Protein AF-A0A7J2RHG9-F1 (afdb_monomer)

Solvent-accessible surface area (backbone atoms only — not comparable to full-atom values): 4781 Å² total; per-residue (Å²): 131,85,80,80,41,74,66,54,52,50,51,54,50,49,55,53,51,53,59,56,42,65,34,69,33,93,85,46,86,94,21,39,22,33,56,51,94,84,42,103,44,41,28,20,78,69,81,60,51,66,60,75,59,69,62,62,53,50,54,47,48,53,55,52,50,55,53,50,53,50,54,51,52,54,53,55,53,65,77,75,108

Nearest PDB structures (foldseek):
  7ui9-assembly1_M  TM=6.292E-01  e=1.611E+00  Saccharomyces cerevisiae S288C
  9cai-assembly1_Cp  TM=4.320E-01  e=7.831E-01  Caenorhabditis elegans
  7zx7-assembly1_M  TM=6.052E-01  e=3.776E+00  Homo sapiens

Structure (mmCIF, N/CA/C/O backbone):
data_AF-A0A7J2RHG9-F1
#
_entry.id   AF-A0A7J2RHG9-F1
#
loop_
_atom_site.group_PDB
_atom_site.id
_atom_site.type_symbol
_atom_site.label_atom_id
_atom_site.label_alt_id
_atom_site.label_comp_id
_atom_site.label_asym_id
_atom_site.label_entity_id
_atom_site.label_seq_id
_atom_site.pdbx_PDB_ins_code
_atom_site.Cartn_x
_atom_site.Cartn_y
_atom_site.Cartn_z
_atom_site.occupancy
_atom_site.B_iso_or_equiv
_atom_site.auth_seq_id
_atom_site.auth_comp_id
_atom_site.auth_asym_id
_atom_site.auth_atom_id
_atom_site.pdbx_PDB_model_num
ATOM 1 N N . MET A 1 1 ? -20.342 9.127 12.424 1.00 43.19 1 MET A N 1
ATOM 2 C CA . MET A 1 1 ? -18.903 8.927 12.695 1.00 43.19 1 MET A CA 1
ATOM 3 C C . MET A 1 1 ? -18.575 7.493 12.332 1.00 43.19 1 MET A C 1
ATOM 5 O O . MET A 1 1 ? -19.109 6.592 12.961 1.00 43.19 1 MET A O 1
ATOM 9 N N . THR A 1 2 ? -17.816 7.268 11.264 1.00 48.31 2 THR A N 1
ATOM 10 C CA . THR A 1 2 ? -17.357 5.924 10.891 1.00 48.31 2 THR A CA 1
ATOM 11 C C . THR A 1 2 ? -16.413 5.425 11.974 1.00 48.31 2 THR A C 1
ATOM 13 O O . THR A 1 2 ? -15.324 5.966 12.142 1.00 48.31 2 THR A O 1
ATOM 16 N N . THR A 1 3 ? -16.833 4.418 12.734 1.00 56.97 3 THR A N 1
ATOM 17 C CA . THR A 1 3 ? -15.950 3.660 13.620 1.00 56.97 3 THR A CA 1
ATOM 18 C C . THR A 1 3 ? -14.814 3.086 12.778 1.00 56.97 3 THR A C 1
ATOM 20 O O . THR A 1 3 ? -15.019 2.166 11.982 1.00 56.97 3 THR A O 1
ATOM 23 N N . LEU A 1 4 ? -13.616 3.661 12.895 1.00 62.4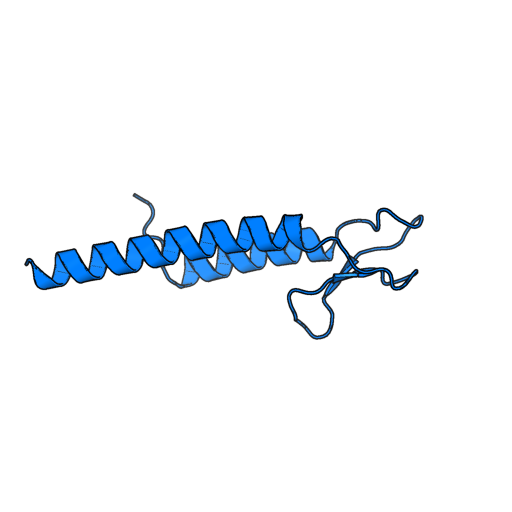7 4 LEU A N 1
ATOM 24 C CA . LEU A 1 4 ? -12.418 3.112 12.272 1.00 62.47 4 LEU A CA 1
ATOM 25 C C . LEU A 1 4 ? -12.000 1.886 13.096 1.00 62.47 4 LEU A C 1
ATOM 27 O O . LEU A 1 4 ? -11.250 1.986 14.061 1.00 62.47 4 LEU A O 1
ATOM 31 N N . THR A 1 5 ? -12.580 0.733 12.771 1.00 80.88 5 THR A N 1
ATOM 32 C CA . THR A 1 5 ? -12.208 -0.556 13.356 1.00 80.88 5 THR A CA 1
ATOM 33 C C . THR A 1 5 ? -10.852 -1.006 12.811 1.00 80.88 5 THR A C 1
ATOM 35 O O . THR A 1 5 ? -10.397 -0.522 11.771 1.00 80.88 5 THR A O 1
ATOM 38 N N . GLN A 1 6 ? -10.215 -1.971 13.478 1.00 84.62 6 GLN A N 1
ATOM 39 C CA . GLN A 1 6 ? -9.007 -2.624 12.961 1.00 84.62 6 GLN A CA 1
ATOM 40 C C . GLN A 1 6 ? -9.216 -3.159 11.533 1.00 84.62 6 GLN A C 1
ATOM 42 O O . GLN A 1 6 ? -8.324 -3.054 10.697 1.00 84.62 6 GLN A O 1
ATOM 47 N N . GLU A 1 7 ? -10.414 -3.664 11.223 1.00 88.31 7 GLU A N 1
ATOM 48 C CA . GLU A 1 7 ? -10.776 -4.106 9.873 1.00 88.31 7 GLU A CA 1
ATOM 49 C C . GLU A 1 7 ? -10.770 -2.964 8.853 1.00 88.31 7 GLU A C 1
ATOM 51 O O . GLU A 1 7 ? -10.252 -3.133 7.752 1.00 88.31 7 GLU A O 1
ATOM 56 N N . ASN A 1 8 ? -11.318 -1.797 9.205 1.00 88.50 8 ASN A N 1
ATOM 57 C CA . ASN A 1 8 ? -11.307 -0.632 8.319 1.00 88.50 8 ASN A CA 1
ATOM 58 C C . ASN A 1 8 ? -9.881 -0.118 8.099 1.00 88.50 8 ASN A C 1
ATOM 60 O O . ASN A 1 8 ? -9.527 0.222 6.974 1.00 88.50 8 ASN A O 1
ATOM 64 N N . PHE A 1 9 ? -9.042 -0.133 9.139 1.00 91.06 9 PHE A N 1
ATOM 65 C CA . PHE A 1 9 ? -7.617 0.168 9.003 1.00 91.06 9 PHE A CA 1
ATOM 66 C C . PHE A 1 9 ? -6.931 -0.780 8.007 1.00 91.06 9 PHE A C 1
ATOM 68 O O . PHE A 1 9 ? -6.288 -0.316 7.068 1.00 91.06 9 PHE A O 1
ATOM 75 N N . ILE A 1 10 ? -7.120 -2.095 8.158 1.00 91.12 10 ILE A N 1
ATOM 76 C CA . ILE A 1 10 ? -6.538 -3.097 7.252 1.00 91.12 10 ILE A CA 1
ATOM 77 C C . ILE A 1 10 ? -7.030 -2.890 5.813 1.00 91.12 10 ILE A C 1
ATOM 79 O O . ILE A 1 10 ? -6.219 -2.891 4.888 1.00 91.12 10 ILE A O 1
ATOM 83 N N . LYS A 1 11 ? -8.335 -2.659 5.616 1.00 91.62 11 LYS A N 1
ATOM 84 C CA . LYS A 1 11 ? -8.922 -2.411 4.288 1.00 91.62 11 LYS A CA 1
ATOM 85 C C . LYS A 1 11 ? -8.302 -1.199 3.594 1.00 91.62 11 LYS A C 1
ATOM 87 O O . LYS A 1 11 ? -7.998 -1.285 2.408 1.00 91.62 11 LYS A O 1
ATOM 92 N N . GLU A 1 12 ? -8.079 -0.100 4.314 1.00 91.94 12 GLU A N 1
ATOM 93 C CA . GLU A 1 12 ? -7.446 1.095 3.741 1.00 91.94 12 GLU A CA 1
ATOM 94 C C . GLU A 1 12 ? -5.980 0.842 3.351 1.00 91.94 12 GLU A C 1
ATOM 96 O O . GLU A 1 12 ? -5.557 1.249 2.269 1.00 91.94 12 GLU A O 1
ATOM 101 N N . ILE A 1 13 ? -5.216 0.104 4.166 1.00 91.19 13 ILE A N 1
ATOM 102 C CA . ILE A 1 13 ? -3.832 -0.271 3.825 1.00 91.19 13 ILE A CA 1
ATOM 103 C C . ILE A 1 13 ? -3.780 -1.171 2.584 1.00 91.19 13 ILE A C 1
ATOM 105 O O . ILE A 1 13 ? -2.971 -0.922 1.685 1.00 91.19 13 ILE A O 1
ATOM 109 N N . ILE A 1 14 ? -4.647 -2.186 2.506 1.00 89.31 14 ILE A N 1
ATOM 110 C CA . ILE A 1 14 ? -4.720 -3.091 1.348 1.00 89.31 14 ILE A CA 1
ATOM 111 C C . ILE A 1 14 ? -5.095 -2.306 0.092 1.00 89.31 14 ILE A C 1
ATOM 113 O O . ILE A 1 14 ? -4.419 -2.429 -0.921 1.00 89.31 14 ILE A O 1
ATOM 117 N N . LYS A 1 15 ? -6.094 -1.420 0.168 1.00 89.88 15 LYS A N 1
ATOM 118 C CA . LYS A 1 15 ? -6.526 -0.592 -0.966 1.00 89.88 15 LYS A CA 1
ATOM 119 C C . LYS A 1 15 ? -5.397 0.272 -1.535 1.00 89.88 15 LYS A C 1
ATOM 121 O O . LYS A 1 15 ? -5.275 0.383 -2.755 1.00 89.88 15 LYS A O 1
ATOM 126 N N . ILE A 1 16 ? -4.584 0.888 -0.672 1.00 89.25 16 ILE A N 1
ATOM 127 C CA . ILE A 1 16 ? -3.406 1.648 -1.111 1.00 89.25 16 ILE A CA 1
ATOM 128 C C . ILE A 1 16 ? -2.414 0.689 -1.778 1.00 89.25 16 ILE A C 1
ATOM 130 O O . ILE A 1 16 ? -2.002 0.919 -2.910 1.00 89.25 16 ILE A O 1
ATOM 134 N N . THR A 1 17 ? -2.081 -0.417 -1.117 1.00 85.69 17 THR A N 1
ATOM 135 C CA . THR A 1 17 ? -1.105 -1.402 -1.611 1.00 85.69 17 THR A CA 1
ATOM 136 C C . THR A 1 17 ? -1.493 -1.981 -2.975 1.00 85.69 17 THR A C 1
ATOM 138 O O . THR A 1 17 ? -0.662 -2.014 -3.883 1.00 85.69 17 THR A O 1
ATOM 141 N N . ASP A 1 18 ? -2.753 -2.375 -3.157 1.00 85.88 18 ASP A N 1
ATOM 142 C CA . ASP A 1 18 ? -3.273 -2.924 -4.411 1.00 85.88 18 ASP A CA 1
ATOM 143 C C . ASP A 1 18 ? -3.192 -1.900 -5.538 1.00 85.88 18 ASP A C 1
ATOM 145 O O . ASP A 1 18 ? -2.697 -2.216 -6.616 1.00 85.88 18 ASP A O 1
ATOM 149 N N . ARG A 1 19 ? -3.596 -0.647 -5.287 1.00 85.31 19 ARG A N 1
ATOM 150 C CA . ARG A 1 19 ? -3.486 0.433 -6.279 1.00 85.31 19 ARG A CA 1
ATOM 151 C C . ARG A 1 19 ? -2.061 0.544 -6.822 1.00 85.31 19 ARG A C 1
ATOM 153 O O . ARG A 1 19 ? -1.869 0.627 -8.031 1.00 85.31 19 ARG A O 1
ATOM 160 N N . TRP A 1 20 ? -1.074 0.523 -5.931 1.00 80.69 20 TRP A N 1
ATOM 161 C CA . TRP A 1 20 ? 0.334 0.659 -6.300 1.00 80.69 20 TRP A CA 1
ATOM 162 C C . TRP A 1 20 ? 0.934 -0.614 -6.918 1.00 80.69 20 TRP A C 1
ATOM 164 O O . TRP A 1 20 ? 1.851 -0.524 -7.731 1.00 80.69 20 TRP A O 1
ATOM 174 N N . SER A 1 21 ? 0.368 -1.785 -6.617 1.00 78.31 21 SER A N 1
ATOM 175 C CA . SER A 1 21 ? 0.744 -3.082 -7.207 1.00 78.31 21 SER A CA 1
ATOM 176 C C . SER A 1 21 ? 0.388 -3.225 -8.689 1.00 78.31 21 SER A C 1
ATOM 178 O O . SER A 1 21 ? 0.750 -4.223 -9.305 1.00 78.31 21 SER A O 1
ATOM 180 N N . PHE A 1 22 ? -0.346 -2.273 -9.263 1.00 79.06 22 PHE A N 1
ATOM 181 C CA . PHE A 1 22 ? -0.729 -2.290 -10.676 1.00 79.06 22 PHE A CA 1
ATOM 182 C C . PHE A 1 22 ? -0.357 -0.996 -11.406 1.00 79.06 22 PHE A C 1
ATOM 184 O O . PHE A 1 22 ? -0.761 -0.798 -12.551 1.00 79.06 22 PHE A O 1
ATOM 191 N N . GLU A 1 23 ? 0.427 -0.118 -10.773 1.00 84.75 23 GLU A N 1
ATOM 192 C CA . GLU A 1 23 ? 0.928 1.084 -11.435 1.00 84.75 23 GLU A CA 1
ATOM 193 C C . GLU A 1 23 ? 1.906 0.727 -12.560 1.00 84.75 23 GLU A C 1
ATOM 195 O O . GLU A 1 23 ? 2.709 -0.211 -12.473 1.00 84.75 23 GLU A O 1
ATOM 200 N N . GLN A 1 24 ? 1.847 1.510 -13.634 1.00 86.81 24 GLN A N 1
ATOM 201 C CA . GLN A 1 24 ? 2.772 1.376 -14.746 1.00 86.81 24 GLN A CA 1
ATOM 202 C C . GLN A 1 24 ? 4.150 1.918 -14.349 1.00 86.81 24 GLN A C 1
ATOM 204 O O . GLN A 1 24 ? 4.290 2.947 -13.690 1.00 86.81 24 GLN A O 1
ATOM 209 N N . CYS A 1 25 ? 5.202 1.237 -14.785 1.00 88.88 25 CYS A N 1
ATOM 210 C CA . CYS A 1 25 ? 6.568 1.668 -14.563 1.00 88.88 25 CYS A CA 1
ATOM 211 C C . CYS A 1 25 ? 6.859 2.976 -15.312 1.00 88.88 25 CYS A C 1
ATOM 213 O O . CYS A 1 25 ? 6.827 3.018 -16.539 1.00 88.88 25 CYS A O 1
ATOM 215 N N . ALA A 1 26 ? 7.278 4.010 -14.580 1.00 86.94 26 ALA A N 1
ATOM 216 C CA . ALA A 1 26 ? 7.673 5.302 -15.148 1.00 86.94 26 ALA A CA 1
ATOM 217 C C . ALA A 1 26 ? 8.946 5.260 -16.022 1.00 86.94 26 ALA A C 1
ATOM 219 O O . ALA A 1 26 ? 9.303 6.257 -16.644 1.00 86.94 26 ALA A O 1
ATOM 220 N N . PHE A 1 27 ? 9.667 4.134 -16.047 1.00 88.56 27 PHE A N 1
ATOM 221 C CA . PHE A 1 27 ? 10.975 4.020 -16.699 1.00 88.56 27 PHE A CA 1
ATOM 222 C C . PHE A 1 27 ? 10.997 3.125 -17.941 1.00 88.56 27 PHE A C 1
ATOM 224 O O . PHE A 1 27 ? 12.037 3.051 -18.593 1.00 88.56 27 PHE A O 1
ATOM 231 N N . CYS A 1 28 ? 9.924 2.390 -18.239 1.00 90.19 28 CYS A N 1
ATOM 232 C CA . CYS A 1 28 ? 9.876 1.539 -19.427 1.00 90.19 28 CYS A CA 1
ATOM 233 C C . CYS A 1 28 ? 8.445 1.320 -19.913 1.00 90.19 28 CYS A C 1
ATOM 235 O O . CYS A 1 28 ? 7.509 1.222 -19.119 1.00 90.19 28 CYS A O 1
ATOM 237 N N . GLU A 1 29 ? 8.291 1.186 -21.227 1.00 85.69 29 GLU A N 1
ATOM 238 C CA . GLU A 1 29 ? 7.004 0.874 -21.833 1.00 85.69 29 GLU A CA 1
ATOM 239 C C . GLU A 1 29 ? 6.539 -0.532 -21.438 1.00 85.69 29 GLU A C 1
ATOM 241 O O . GLU A 1 29 ? 7.307 -1.500 -21.424 1.00 85.69 29 GLU A O 1
ATOM 246 N N . ASN A 1 30 ? 5.247 -0.653 -21.128 1.00 86.25 30 ASN A N 1
ATOM 247 C CA . ASN A 1 30 ? 4.586 -1.915 -20.797 1.00 86.25 30 ASN A CA 1
ATOM 248 C C . ASN A 1 30 ? 5.147 -2.653 -19.562 1.00 86.25 30 ASN A C 1
ATOM 250 O O . ASN A 1 30 ? 4.952 -3.866 -19.454 1.00 86.25 30 ASN A O 1
ATOM 254 N N . GLY A 1 31 ? 5.897 -1.992 -18.676 1.00 88.81 31 GLY A N 1
ATOM 255 C CA . GLY A 1 31 ? 6.296 -2.557 -17.384 1.00 88.81 31 GLY A CA 1
ATOM 256 C C . GLY A 1 31 ? 5.267 -2.236 -16.305 1.00 88.81 31 GLY A C 1
ATOM 257 O O . GLY A 1 31 ? 4.826 -1.096 -16.234 1.00 88.81 31 GLY A O 1
ATOM 258 N N . ASN A 1 32 ? 4.935 -3.202 -15.449 1.00 88.94 32 ASN A N 1
ATOM 259 C CA . ASN A 1 32 ? 4.082 -2.986 -14.274 1.00 88.94 32 ASN A CA 1
ATOM 260 C C . ASN A 1 32 ? 4.900 -3.145 -12.995 1.0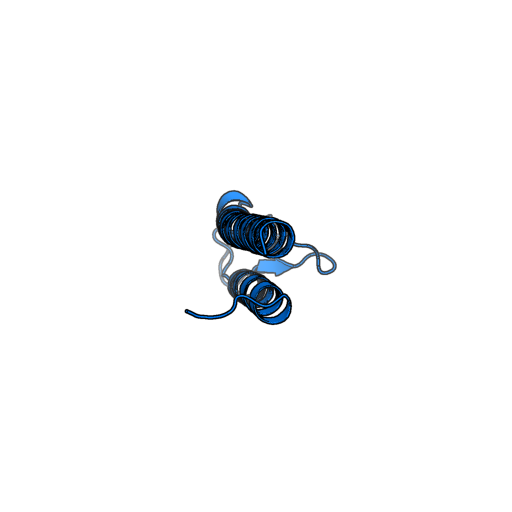0 88.94 32 ASN A C 1
ATOM 262 O O . ASN A 1 32 ? 5.800 -3.999 -12.933 1.00 88.94 32 ASN A O 1
ATOM 266 N N . MET A 1 33 ? 4.580 -2.331 -11.997 1.00 88.44 33 MET A N 1
ATOM 267 C CA . MET A 1 33 ? 5.136 -2.433 -10.655 1.00 88.44 33 MET A CA 1
ATOM 268 C C . MET A 1 33 ? 4.531 -3.644 -9.954 1.00 88.44 33 MET A C 1
ATOM 270 O O . MET A 1 33 ? 3.335 -3.861 -10.036 1.00 88.44 33 MET A O 1
ATOM 274 N N . ILE A 1 34 ? 5.356 -4.455 -9.302 1.00 87.50 34 ILE A N 1
ATOM 275 C CA . ILE A 1 34 ? 4.924 -5.623 -8.532 1.00 87.50 34 ILE A CA 1
ATOM 276 C C . ILE A 1 34 ? 5.548 -5.563 -7.140 1.00 87.50 34 ILE A C 1
ATOM 278 O O . ILE A 1 34 ? 6.695 -5.130 -6.994 1.00 87.50 34 ILE A O 1
ATOM 282 N N . SER A 1 35 ? 4.799 -5.993 -6.125 1.00 85.50 35 SER A N 1
ATOM 283 C CA . SER A 1 35 ? 5.320 -6.134 -4.762 1.00 85.50 35 SER A CA 1
ATOM 284 C C . SER A 1 35 ? 6.396 -7.224 -4.713 1.00 85.50 35 SER A C 1
ATOM 286 O O . SER A 1 35 ? 6.268 -8.285 -5.333 1.00 85.50 35 SER A O 1
ATOM 288 N N . ILE A 1 36 ? 7.477 -6.957 -3.986 1.00 79.81 36 ILE A N 1
ATOM 289 C CA . ILE A 1 36 ? 8.537 -7.923 -3.705 1.00 79.81 36 ILE A CA 1
ATOM 290 C C . ILE A 1 36 ? 8.144 -8.708 -2.458 1.00 79.81 36 ILE A C 1
ATOM 292 O O . ILE A 1 36 ? 8.040 -8.126 -1.388 1.00 79.81 36 ILE A O 1
ATOM 296 N N . GLU A 1 37 ? 7.949 -10.022 -2.583 1.00 72.19 37 GLU A N 1
ATOM 297 C CA . GLU A 1 37 ? 7.765 -10.933 -1.434 1.00 72.19 37 GLU A CA 1
ATOM 298 C C . GLU A 1 37 ? 6.626 -10.532 -0.472 1.00 72.19 37 GLU A C 1
ATOM 300 O O . GLU A 1 37 ? 6.662 -10.827 0.719 1.00 72.19 37 GLU A O 1
ATOM 305 N N . GLY A 1 38 ? 5.597 -9.842 -0.978 1.00 65.56 38 GLY A N 1
ATOM 306 C CA . GLY A 1 38 ? 4.498 -9.332 -0.153 1.00 65.56 38 GLY A CA 1
ATOM 307 C C . GLY A 1 38 ? 4.883 -8.142 0.734 1.00 65.56 38 GLY A C 1
ATOM 308 O O . GLY A 1 38 ? 4.090 -7.724 1.577 1.00 65.56 38 GLY A O 1
ATOM 309 N N . MET A 1 39 ? 6.081 -7.582 0.554 1.00 70.19 39 MET A N 1
ATOM 310 C CA . MET A 1 39 ? 6.516 -6.356 1.209 1.00 70.19 39 MET A CA 1
ATOM 311 C C . MET A 1 39 ? 5.971 -5.125 0.482 1.00 70.19 39 MET A C 1
ATOM 313 O O . MET A 1 39 ? 5.693 -5.139 -0.722 1.00 70.19 39 MET A O 1
ATOM 317 N N . LEU A 1 40 ? 5.877 -4.021 1.227 1.00 74.00 40 LEU A N 1
ATOM 318 C CA . LEU A 1 40 ? 5.607 -2.676 0.716 1.00 74.00 40 LEU A CA 1
ATOM 319 C C . LEU A 1 40 ? 6.836 -2.114 -0.022 1.00 74.00 40 LEU A C 1
ATOM 321 O O . LEU A 1 40 ? 7.251 -0.988 0.225 1.00 74.00 40 LEU A O 1
ATOM 325 N N . ASP A 1 41 ? 7.416 -2.911 -0.911 1.00 80.38 41 ASP A N 1
ATOM 326 C CA . ASP A 1 41 ? 8.506 -2.560 -1.808 1.00 80.38 41 ASP A CA 1
ATOM 327 C C . ASP A 1 41 ? 8.119 -3.010 -3.209 1.00 80.38 41 ASP A C 1
ATOM 329 O O . ASP A 1 41 ? 7.792 -4.175 -3.443 1.00 80.38 41 ASP A O 1
ATOM 333 N N . PHE A 1 42 ? 8.141 -2.072 -4.151 1.00 86.81 42 PHE A N 1
ATOM 334 C CA . PHE A 1 42 ? 7.659 -2.300 -5.506 1.00 86.81 42 PHE A CA 1
ATOM 335 C C . PHE A 1 42 ? 8.800 -2.216 -6.508 1.00 86.81 42 PHE A C 1
ATOM 337 O O . PHE A 1 42 ? 9.506 -1.206 -6.571 1.00 86.81 42 PHE A O 1
ATOM 344 N N . LYS A 1 43 ? 8.937 -3.244 -7.349 1.00 88.81 43 LYS A N 1
ATOM 345 C CA . LYS A 1 43 ? 9.859 -3.247 -8.492 1.00 88.81 43 LYS A CA 1
ATOM 346 C C . LYS A 1 43 ? 9.116 -3.464 -9.794 1.00 88.81 43 LYS A C 1
ATOM 348 O O . LYS A 1 43 ? 8.118 -4.172 -9.843 1.00 88.81 43 LYS A O 1
ATOM 353 N N . CYS A 1 44 ? 9.632 -2.895 -10.872 1.00 90.94 44 CYS A N 1
ATOM 354 C CA . CYS A 1 44 ? 9.122 -3.187 -12.199 1.00 90.94 44 CYS A CA 1
ATOM 355 C C . CYS A 1 44 ? 9.424 -4.642 -12.578 1.00 90.94 44 CYS A C 1
ATOM 357 O O . CYS A 1 44 ? 10.575 -5.078 -12.539 1.00 90.94 44 CYS A O 1
ATOM 359 N N . SER A 1 45 ? 8.399 -5.360 -13.026 1.00 90.38 45 SER A N 1
ATOM 360 C CA . SER A 1 45 ? 8.493 -6.734 -13.542 1.00 90.38 45 SER A CA 1
ATOM 361 C C . SER A 1 45 ? 9.393 -6.888 -14.776 1.00 90.38 45 SER A C 1
ATOM 363 O O . SER A 1 45 ? 9.866 -7.989 -15.044 1.00 90.38 45 SER A O 1
ATOM 365 N N . LYS A 1 46 ? 9.646 -5.805 -15.526 1.00 91.44 46 LYS A N 1
ATOM 366 C CA . LYS A 1 46 ? 10.457 -5.824 -16.756 1.00 91.44 46 LYS A CA 1
ATOM 367 C C . LYS A 1 46 ? 11.862 -5.270 -16.577 1.00 91.44 46 LYS A C 1
ATOM 369 O O . LYS A 1 46 ? 12.831 -5.947 -16.890 1.00 91.44 46 LYS A O 1
ATOM 374 N N . CYS A 1 47 ? 11.980 -4.027 -16.113 1.00 93.19 47 CYS A N 1
ATOM 375 C CA . CYS A 1 47 ? 13.277 -3.351 -16.018 1.00 93.19 47 CYS A CA 1
ATOM 376 C C . CYS A 1 47 ? 13.932 -3.474 -14.635 1.00 93.19 47 CYS A C 1
ATOM 378 O O . CYS A 1 47 ? 15.047 -2.995 -14.451 1.00 93.19 47 CYS A O 1
ATOM 380 N N . GLY A 1 48 ? 13.238 -4.056 -13.649 1.00 90.56 48 GLY A N 1
ATO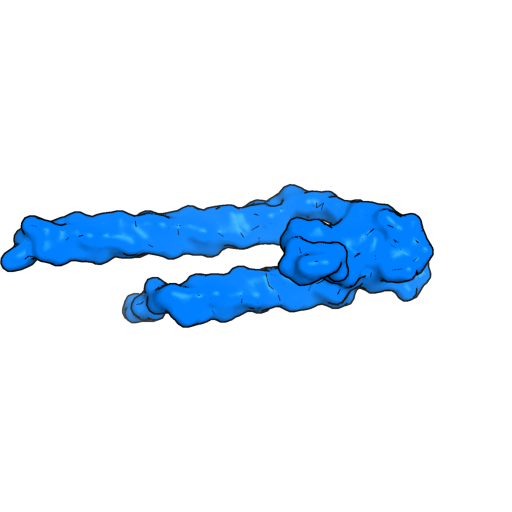M 381 C CA . GLY A 1 48 ? 13.752 -4.267 -12.294 1.00 90.56 48 GLY A CA 1
ATOM 382 C C . GLY A 1 48 ? 13.887 -3.005 -11.439 1.00 90.56 48 GLY A C 1
ATOM 383 O O . GLY A 1 48 ? 14.220 -3.114 -10.264 1.00 90.56 48 GLY A O 1
ATOM 384 N N . LYS A 1 49 ? 13.619 -1.811 -11.986 1.00 90.56 49 LYS A N 1
ATOM 385 C CA . LYS A 1 49 ? 13.719 -0.556 -11.232 1.00 90.56 49 LYS A CA 1
ATOM 386 C C . LYS A 1 49 ? 12.684 -0.483 -10.116 1.00 90.56 49 LYS A C 1
ATOM 388 O O . LYS A 1 49 ? 11.522 -0.836 -10.318 1.00 90.56 49 LYS A O 1
ATOM 393 N N . THR A 1 50 ? 13.115 0.031 -8.972 1.00 87.25 50 THR A N 1
ATOM 394 C CA . THR A 1 50 ? 12.274 0.244 -7.794 1.00 87.25 50 THR A CA 1
ATOM 395 C C . THR A 1 50 ? 11.417 1.498 -7.949 1.00 87.25 50 THR A C 1
ATOM 397 O O . THR A 1 50 ? 11.833 2.482 -8.568 1.00 87.25 50 THR A O 1
ATOM 400 N N . MET A 1 51 ? 10.215 1.466 -7.382 1.00 81.75 51 MET A N 1
ATOM 401 C CA . MET A 1 51 ? 9.358 2.644 -7.268 1.00 81.75 51 MET A CA 1
ATOM 402 C C . MET A 1 51 ? 9.924 3.647 -6.264 1.00 81.75 51 MET A C 1
ATOM 404 O O . MET A 1 51 ? 10.637 3.265 -5.341 1.00 81.75 51 MET A O 1
ATOM 408 N N . ASN A 1 52 ? 9.556 4.924 -6.396 1.00 81.69 52 ASN A N 1
ATOM 409 C CA . ASN A 1 52 ? 9.818 5.892 -5.337 1.00 81.69 52 ASN A CA 1
ATOM 410 C C . ASN A 1 52 ? 8.893 5.603 -4.133 1.00 81.69 52 ASN A C 1
ATOM 412 O O . ASN A 1 52 ? 7.672 5.731 -4.274 1.00 81.69 52 ASN A O 1
ATOM 416 N N . PRO A 1 53 ? 9.445 5.253 -2.958 1.00 76.94 53 PRO A N 1
ATOM 417 C CA . PRO A 1 53 ? 8.656 4.870 -1.794 1.00 76.94 53 PRO A CA 1
ATOM 418 C C . PRO A 1 53 ? 7.873 6.018 -1.153 1.00 76.94 53 PRO A C 1
ATOM 420 O O . PRO A 1 53 ? 6.888 5.776 -0.456 1.00 76.94 53 PRO A O 1
ATOM 423 N N . LEU A 1 54 ? 8.256 7.272 -1.414 1.00 79.94 54 LEU A N 1
ATOM 424 C CA . LEU A 1 54 ? 7.647 8.446 -0.780 1.00 79.94 54 LEU A CA 1
ATOM 425 C C . LEU A 1 54 ? 6.147 8.590 -1.072 1.00 79.94 54 LEU A C 1
ATOM 427 O O . LEU A 1 54 ? 5.415 9.098 -0.225 1.00 79.94 54 LEU A O 1
ATOM 431 N N . ASN A 1 55 ? 5.682 8.122 -2.233 1.00 77.06 55 ASN A N 1
ATOM 432 C CA . ASN A 1 55 ? 4.285 8.273 -2.631 1.00 77.06 55 ASN A CA 1
ATOM 433 C C . ASN A 1 55 ? 3.359 7.364 -1.801 1.00 77.06 55 ASN A C 1
ATOM 435 O O . ASN A 1 55 ? 2.516 7.854 -1.051 1.00 77.06 55 ASN A O 1
ATOM 439 N N . TYR A 1 56 ? 3.543 6.043 -1.870 1.00 82.31 56 TYR A N 1
ATOM 440 C CA . TYR A 1 56 ? 2.644 5.092 -1.205 1.00 82.31 56 TYR A CA 1
ATOM 441 C C . TYR A 1 56 ? 2.894 4.972 0.301 1.00 82.31 56 TYR A C 1
ATOM 443 O O . TYR A 1 56 ? 1.934 4.867 1.066 1.00 82.31 56 TYR A O 1
ATOM 451 N N . LEU A 1 57 ? 4.153 5.050 0.759 1.00 86.44 57 LEU A N 1
ATOM 452 C CA . LEU A 1 57 ? 4.443 5.031 2.197 1.00 86.44 57 LEU A CA 1
ATOM 453 C C . LEU A 1 57 ? 3.906 6.286 2.887 1.00 86.44 57 LEU A C 1
ATOM 455 O O . LEU A 1 57 ? 3.477 6.205 4.035 1.00 86.44 57 LEU A O 1
ATOM 459 N N . GLY A 1 58 ? 3.875 7.429 2.193 1.00 89.56 58 GLY A N 1
ATOM 460 C CA . GLY A 1 58 ? 3.266 8.654 2.706 1.00 89.56 58 GLY A CA 1
ATOM 461 C C . GLY A 1 58 ? 1.758 8.516 2.934 1.00 89.56 58 GLY A C 1
ATOM 462 O O . GLY A 1 58 ? 1.245 8.961 3.962 1.00 89.56 58 GLY A O 1
ATOM 463 N N . GLU A 1 59 ? 1.038 7.874 2.010 1.00 89.94 59 GLU A N 1
ATOM 464 C CA . GLU A 1 59 ? -0.394 7.579 2.174 1.00 89.94 59 GLU A CA 1
ATOM 465 C C . GLU A 1 59 ? -0.638 6.589 3.323 1.00 89.94 59 GLU A C 1
ATOM 467 O O . GLU A 1 59 ? -1.462 6.856 4.202 1.00 89.94 59 GLU A O 1
ATOM 472 N N . ILE A 1 60 ? 0.142 5.506 3.385 1.00 91.25 60 ILE A N 1
ATOM 473 C CA . ILE A 1 60 ? 0.081 4.515 4.471 1.00 91.25 60 ILE A CA 1
ATOM 474 C C . ILE A 1 60 ? 0.362 5.167 5.831 1.00 91.25 60 ILE A C 1
ATOM 476 O O . ILE A 1 60 ? -0.376 4.937 6.791 1.00 91.25 60 ILE A O 1
ATOM 480 N N . ALA A 1 61 ? 1.377 6.029 5.923 1.00 92.75 61 ALA A N 1
ATOM 481 C CA . ALA A 1 61 ? 1.737 6.717 7.159 1.00 92.75 61 ALA A CA 1
ATOM 482 C C . ALA A 1 61 ? 0.593 7.592 7.696 1.00 92.75 61 ALA A C 1
ATOM 484 O O . ALA A 1 61 ? 0.354 7.601 8.905 1.00 92.75 61 ALA A O 1
ATOM 485 N N . LYS A 1 62 ? -0.156 8.275 6.818 1.00 92.94 62 LYS A N 1
ATOM 486 C CA . LYS A 1 62 ? -1.339 9.062 7.212 1.00 92.94 62 LYS A CA 1
ATOM 487 C C . LYS A 1 62 ? -2.432 8.175 7.808 1.00 92.94 62 LYS A C 1
ATOM 489 O O . LYS A 1 62 ? -2.981 8.505 8.858 1.00 92.94 62 LYS A O 1
ATOM 494 N N . VAL A 1 63 ? -2.721 7.037 7.173 1.00 92.94 63 VAL A N 1
ATOM 495 C CA . VAL A 1 63 ? -3.718 6.073 7.669 1.00 92.94 63 VAL A CA 1
ATOM 496 C C . VAL A 1 63 ? -3.301 5.512 9.033 1.00 92.94 63 VAL A C 1
ATOM 498 O O . VAL A 1 63 ? -4.107 5.490 9.964 1.00 92.94 63 VAL A O 1
ATOM 501 N N . VAL A 1 64 ? -2.028 5.131 9.185 1.00 93.50 64 VAL A N 1
ATOM 502 C CA . VAL A 1 64 ? -1.463 4.640 10.454 1.00 93.50 64 VAL A CA 1
ATOM 503 C C . VAL A 1 64 ? -1.541 5.699 11.553 1.00 93.50 64 VAL A C 1
ATOM 505 O O . VAL A 1 64 ? -1.931 5.379 12.677 1.00 93.50 64 VAL A O 1
ATOM 508 N N . TYR A 1 65 ? -1.186 6.948 11.248 1.00 94.19 65 TYR A N 1
ATOM 509 C CA . TYR A 1 65 ? -1.255 8.053 12.203 1.00 94.19 65 TYR A CA 1
ATOM 510 C C . TYR A 1 65 ? -2.685 8.255 12.719 1.00 94.19 65 TYR A C 1
ATOM 512 O O . TYR A 1 65 ? -2.914 8.220 13.928 1.00 94.19 65 TYR A O 1
ATOM 520 N N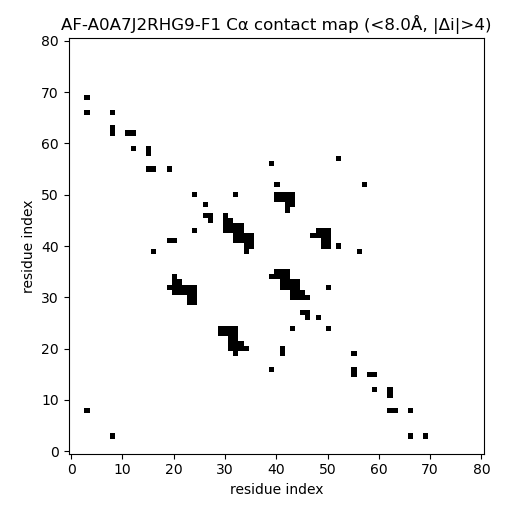 . ASN A 1 66 ? -3.656 8.355 11.809 1.00 91.62 66 ASN A N 1
ATOM 521 C CA . ASN A 1 66 ? -5.062 8.548 12.163 1.00 91.62 66 ASN A CA 1
ATOM 522 C C . ASN A 1 66 ? -5.603 7.397 13.024 1.00 91.62 66 ASN A C 1
ATOM 524 O O . ASN A 1 66 ? -6.305 7.629 14.008 1.00 91.62 66 ASN A O 1
ATOM 528 N N . TYR A 1 67 ? -5.253 6.154 12.686 1.00 91.81 67 TYR A N 1
ATOM 529 C CA . TYR A 1 67 ? -5.660 4.986 13.464 1.00 91.81 67 TYR A CA 1
ATOM 530 C C . TYR A 1 67 ? -5.081 5.005 14.889 1.00 91.81 67 TYR A C 1
ATOM 532 O O . TYR A 1 67 ? -5.795 4.722 15.853 1.00 91.81 67 TYR A O 1
ATOM 540 N N . ARG A 1 68 ? -3.809 5.394 15.049 1.00 92.00 68 ARG A N 1
ATOM 541 C CA . ARG A 1 68 ? -3.160 5.511 16.367 1.00 92.00 68 ARG A CA 1
ATOM 542 C C . ARG A 1 68 ? -3.799 6.588 17.240 1.00 92.00 68 ARG A C 1
ATOM 544 O O . ARG A 1 68 ? -4.039 6.330 18.419 1.00 92.00 68 ARG A O 1
ATOM 551 N N . GLU A 1 69 ? -4.101 7.752 16.671 1.00 92.44 69 GLU A N 1
ATOM 552 C CA . GLU A 1 69 ? -4.768 8.834 17.405 1.00 92.44 69 GLU A CA 1
ATOM 553 C C . GLU A 1 69 ? -6.171 8.422 17.865 1.00 92.44 69 GLU A C 1
ATOM 555 O O . GLU A 1 69 ? -6.537 8.655 19.016 1.00 92.44 69 GLU A O 1
ATOM 560 N N . LEU A 1 70 ? -6.929 7.709 17.027 1.00 87.88 70 LEU A N 1
ATOM 561 C CA . LEU A 1 70 ? -8.240 7.184 17.418 1.00 87.88 70 LEU A CA 1
ATOM 562 C C . LEU A 1 70 ? -8.149 6.181 18.572 1.00 87.88 70 LEU A C 1
ATOM 564 O O . LEU A 1 70 ? -8.913 6.290 19.530 1.00 87.88 70 LEU A O 1
ATOM 568 N N . ILE A 1 71 ? -7.195 5.244 18.529 1.00 89.25 71 ILE A N 1
ATOM 569 C CA . ILE A 1 71 ? -6.963 4.312 19.646 1.00 89.25 71 ILE A CA 1
ATOM 570 C C . ILE A 1 71 ? -6.639 5.078 20.931 1.00 89.25 71 ILE A C 1
ATOM 572 O O . ILE A 1 71 ? -7.140 4.726 21.999 1.00 89.25 7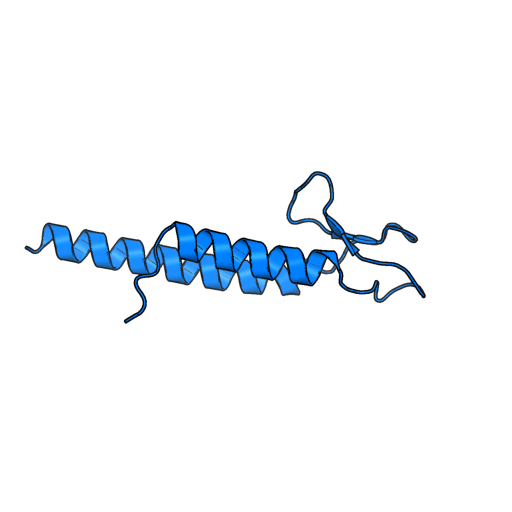1 ILE A O 1
ATOM 576 N N . ARG A 1 72 ? -5.799 6.115 20.840 1.00 90.56 72 ARG A N 1
ATOM 577 C CA . ARG A 1 72 ? -5.428 6.942 21.991 1.00 90.56 72 ARG A CA 1
ATOM 578 C C . ARG A 1 72 ? -6.646 7.638 22.598 1.00 90.56 72 ARG A C 1
ATOM 580 O O . ARG A 1 72 ? -6.808 7.603 23.814 1.00 90.56 72 ARG A O 1
ATOM 587 N N . ILE A 1 73 ? -7.507 8.224 21.766 1.00 89.56 73 ILE A N 1
ATOM 588 C CA . ILE A 1 73 ? -8.744 8.876 22.214 1.00 89.56 73 ILE A CA 1
ATOM 589 C C . ILE A 1 73 ? -9.653 7.867 22.920 1.00 89.56 73 ILE A C 1
ATOM 591 O O . ILE A 1 73 ? -10.078 8.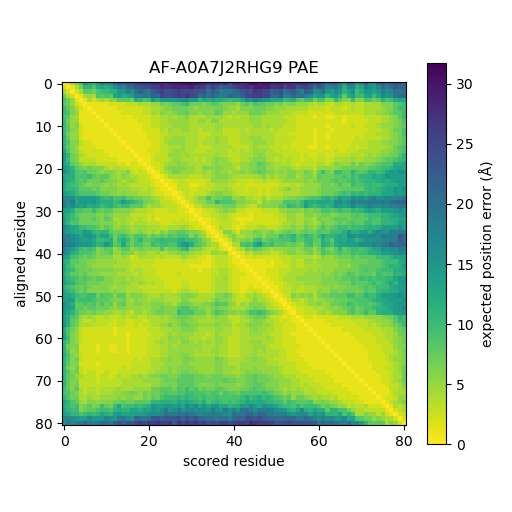128 24.041 1.00 89.56 73 ILE A O 1
ATOM 595 N N . ILE A 1 74 ? -9.889 6.699 22.312 1.00 86.81 74 ILE A N 1
ATOM 596 C CA . ILE A 1 74 ? -10.754 5.653 22.881 1.00 86.81 74 ILE A CA 1
ATOM 597 C C . ILE A 1 74 ? -10.261 5.220 24.267 1.00 86.81 74 ILE A C 1
ATOM 599 O O . ILE A 1 74 ? -11.064 5.158 25.196 1.00 86.81 74 ILE A O 1
ATOM 603 N N 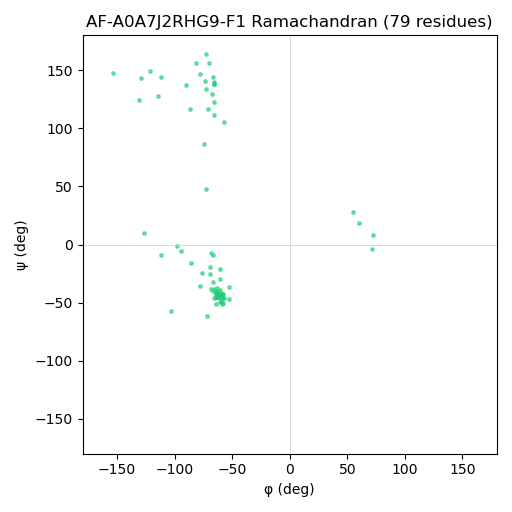. LYS A 1 75 ? -8.950 4.978 24.422 1.00 87.25 75 LYS A N 1
ATOM 604 C CA . LYS A 1 75 ? -8.345 4.604 25.713 1.00 87.25 75 LYS A CA 1
ATOM 605 C C . LYS A 1 75 ? -8.571 5.669 26.785 1.00 87.25 75 LYS A C 1
ATOM 607 O O . LYS A 1 75 ? -9.057 5.357 27.869 1.00 87.25 75 LYS A O 1
ATOM 612 N N . ASN A 1 76 ? -8.301 6.929 26.454 1.00 89.19 76 ASN A N 1
ATOM 613 C CA . ASN A 1 76 ? -8.478 8.035 27.392 1.00 89.19 76 ASN A CA 1
ATOM 614 C C . ASN A 1 76 ? -9.950 8.207 27.806 1.00 89.19 76 ASN A C 1
ATOM 616 O O . ASN A 1 76 ? -10.237 8.500 28.964 1.00 89.19 76 ASN A O 1
ATOM 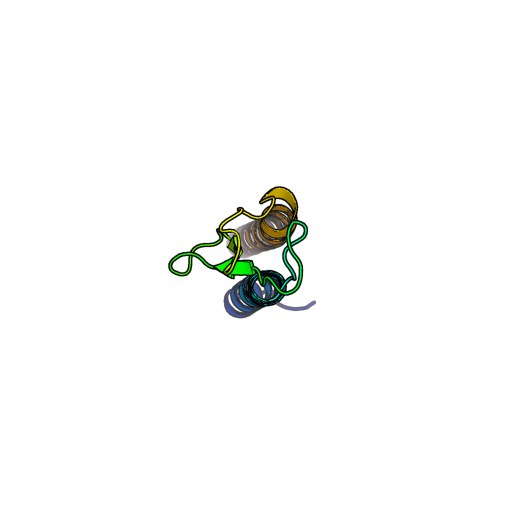620 N N . THR A 1 77 ? -10.898 8.010 26.882 1.00 85.69 77 THR A N 1
ATOM 621 C CA . THR A 1 77 ? -12.335 8.082 27.191 1.00 85.69 77 THR A CA 1
ATOM 622 C C . THR A 1 77 ? -12.786 6.925 28.083 1.00 85.69 77 THR A C 1
ATOM 624 O O . THR A 1 77 ? -13.573 7.153 28.999 1.00 85.69 77 THR A O 1
ATOM 627 N N . SER A 1 78 ? -12.260 5.711 27.877 1.00 78.81 78 SER A N 1
ATOM 628 C CA . SER A 1 78 ? -12.571 4.556 28.733 1.00 78.81 78 SER A CA 1
ATOM 629 C C . SER A 1 78 ? -11.993 4.647 30.147 1.00 78.81 78 SER A C 1
ATOM 631 O O . SER A 1 78 ? -12.543 4.036 31.049 1.00 78.81 78 SER A O 1
ATOM 633 N N . GLU A 1 79 ? -10.907 5.396 30.351 1.00 75.00 79 GLU A N 1
ATOM 634 C CA . GLU A 1 79 ? -10.304 5.612 31.679 1.00 75.00 79 GLU A CA 1
ATO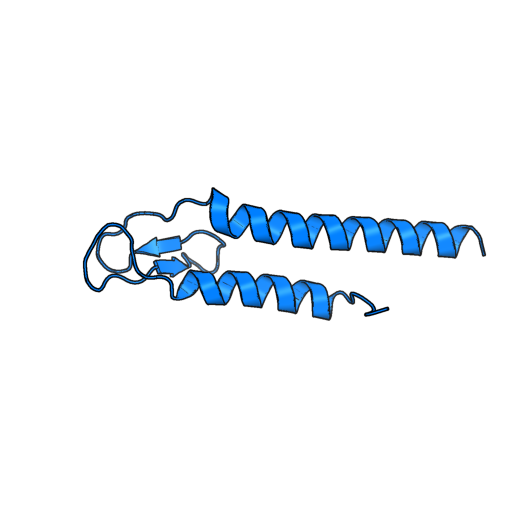M 635 C C . GLU A 1 79 ? -10.956 6.773 32.451 1.00 75.00 79 GLU A C 1
ATOM 637 O O . GLU A 1 79 ? -10.776 6.896 33.660 1.00 75.00 79 GLU A O 1
ATOM 642 N N . SER A 1 80 ? -11.708 7.630 31.752 1.00 67.62 80 SER A N 1
ATOM 643 C CA . SER A 1 80 ? -12.394 8.802 32.320 1.00 67.62 80 SER A CA 1
ATOM 644 C C . SER A 1 80 ? -13.879 8.554 32.631 1.00 67.62 80 SER A C 1
ATOM 646 O O . SER A 1 80 ? -14.559 9.482 33.071 1.00 67.62 80 SER A O 1
ATOM 648 N N . SER A 1 81 ? -14.384 7.348 32.342 1.00 55.25 81 SER A N 1
ATOM 649 C CA . SER A 1 81 ? -15.785 6.922 32.505 1.00 55.25 81 SER A CA 1
ATOM 650 C C . SER A 1 81 ? -15.889 5.836 33.569 1.00 55.25 81 SER A C 1
ATOM 652 O O . SER A 1 81 ? -16.891 5.851 34.315 1.00 55.25 81 SER A O 1
#

Secondary structure (DSSP, 8-state):
-----HHHHHHHHHHHHHHHTTPBPTTSTT-BEEESTTSS-EEETTT-PBPPHHHHHHHHHHHHHHHHHHHHHHHHHHH--

Radius of gyration: 16.82 Å; Cα contacts (8 Å, |Δi|>4): 78; chains: 1; bounding box: 33×20×54 Å

Foldseek 3Di:
DPPCDPVVLVVQLVVLQVVQCADADPPDPPWGWHDDPPDLWTATPPPRDTDDSCPSVVSNVVSVVVVVVVVVVVVVVVVVD

Mean predicted aligned error: 6.65 Å

pLDDT: mean 84.16, std 10.11, range [43.19, 94.19]

Sequence (81 aa):
MTTLTQENFIKEIIKITDRWSFEQCAFCENGNMISIEGMLDFKCSKCGKTMNPLNYLGEIAKVVYNYRELIRIIKNTSESS